Protein AF-A0A7C3XBN4-F1 (afdb_monomer)

Structure (mmCIF, N/CA/C/O backbone):
data_AF-A0A7C3XBN4-F1
#
_entry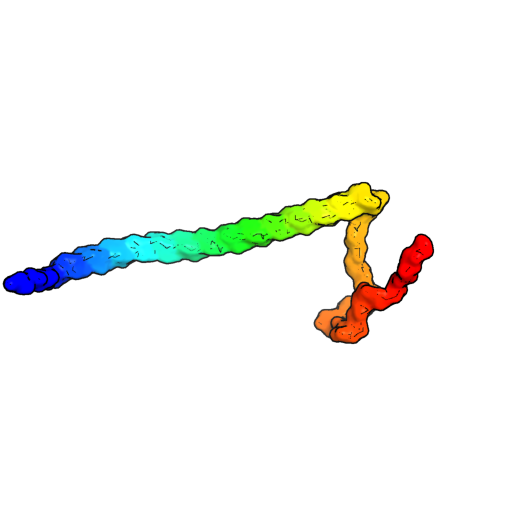.id   AF-A0A7C3XBN4-F1
#
loop_
_atom_site.group_PDB
_atom_site.id
_atom_site.type_symbol
_atom_site.label_atom_id
_atom_site.label_alt_id
_atom_site.label_comp_id
_atom_site.label_asym_id
_atom_site.label_entity_id
_atom_site.label_seq_id
_atom_site.pdbx_PDB_ins_code
_atom_site.Cartn_x
_atom_site.Cartn_y
_atom_site.Cartn_z
_atom_site.occupancy
_atom_site.B_iso_or_equiv
_atom_site.auth_seq_id
_atom_site.auth_comp_id
_atom_site.auth_asym_id
_atom_site.auth_atom_id
_atom_site.pdbx_PDB_model_num
ATOM 1 N N . MET A 1 1 ? -7.767 10.388 52.077 1.00 47.16 1 MET A N 1
ATOM 2 C CA . MET A 1 1 ? -8.528 9.172 51.712 1.00 47.16 1 MET A CA 1
ATOM 3 C C . MET A 1 1 ? -8.217 8.838 50.262 1.00 47.16 1 MET A C 1
ATOM 5 O O . MET A 1 1 ? -8.522 9.647 49.397 1.00 47.16 1 MET A O 1
ATOM 9 N N . LYS A 1 2 ? -7.533 7.721 49.989 1.00 61.97 2 LYS A N 1
ATOM 10 C CA . LYS A 1 2 ? -7.266 7.284 48.611 1.00 61.97 2 LYS A CA 1
ATOM 11 C C . LYS A 1 2 ? -8.496 6.519 48.114 1.00 61.97 2 LYS A C 1
ATOM 13 O O . LYS A 1 2 ? -8.818 5.479 48.678 1.00 61.97 2 LYS A O 1
ATOM 18 N N . ARG A 1 3 ? -9.201 7.052 47.111 1.00 73.69 3 ARG A N 1
ATOM 19 C CA . ARG A 1 3 ? -10.214 6.295 46.360 1.00 73.69 3 ARG A CA 1
ATOM 20 C C . ARG A 1 3 ? -9.468 5.250 45.528 1.00 73.69 3 ARG A C 1
ATOM 22 O O . ARG A 1 3 ? -8.643 5.619 44.698 1.00 73.69 3 ARG A O 1
ATOM 29 N N . GLY A 1 4 ? -9.677 3.972 45.832 1.00 78.25 4 GLY A N 1
ATOM 30 C CA . GLY A 1 4 ? -9.148 2.866 45.039 1.00 78.25 4 GLY A CA 1
ATOM 31 C C . GLY A 1 4 ? -9.970 2.693 43.767 1.00 78.25 4 GLY A C 1
ATOM 32 O O . GLY A 1 4 ? -11.186 2.862 43.801 1.00 78.25 4 GLY A O 1
ATOM 33 N N . PHE A 1 5 ? -9.297 2.374 42.664 1.00 78.44 5 PHE A N 1
ATOM 34 C CA . PHE A 1 5 ? -9.949 1.983 41.418 1.00 78.44 5 PHE A CA 1
ATOM 35 C C . PHE A 1 5 ? -10.736 0.694 41.659 1.00 78.44 5 PHE A C 1
ATOM 37 O O . PHE A 1 5 ? -10.216 -0.250 42.262 1.00 78.44 5 PHE A O 1
ATOM 44 N N . THR A 1 6 ? -11.987 0.648 41.221 1.00 89.44 6 THR A N 1
ATOM 45 C CA . THR A 1 6 ? -12.788 -0.569 41.343 1.00 89.44 6 THR A CA 1
ATOM 46 C C . THR A 1 6 ? -12.382 -1.567 40.255 1.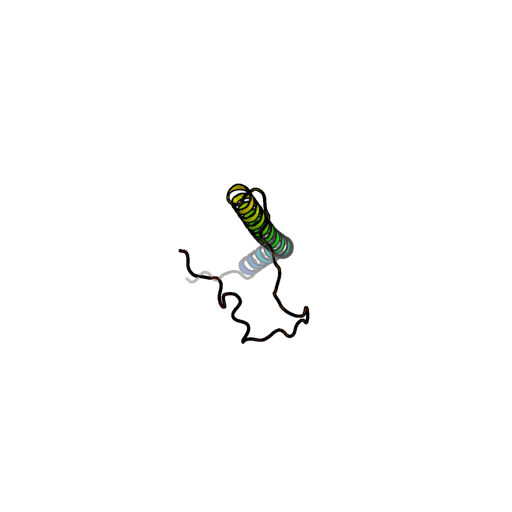00 89.44 6 THR A C 1
ATOM 48 O O . THR A 1 6 ? -12.006 -1.191 39.144 1.00 89.44 6 THR A O 1
ATOM 51 N N . LEU A 1 7 ? -12.458 -2.868 40.552 1.00 89.31 7 LEU A N 1
ATOM 52 C CA . LEU A 1 7 ? -12.136 -3.921 39.576 1.00 89.31 7 LEU A CA 1
ATOM 53 C C . LEU A 1 7 ? -13.014 -3.834 38.316 1.00 89.31 7 LEU A C 1
ATOM 55 O O . LEU A 1 7 ? -12.555 -4.150 37.221 1.00 89.31 7 LEU A O 1
ATOM 59 N N . ILE A 1 8 ? -14.259 -3.371 38.464 1.00 93.38 8 ILE A N 1
ATOM 60 C CA . ILE A 1 8 ? -15.201 -3.208 37.352 1.00 93.38 8 ILE A CA 1
ATOM 61 C C . ILE A 1 8 ? -14.795 -2.077 36.399 1.00 93.38 8 ILE A C 1
ATOM 63 O O . ILE A 1 8 ? -14.924 -2.239 35.187 1.00 93.38 8 ILE A O 1
ATOM 67 N N . GLU A 1 9 ? -14.250 -0.970 36.913 1.00 91.38 9 GLU A N 1
ATOM 68 C CA . GLU A 1 9 ? -13.765 0.132 36.073 1.00 91.38 9 GLU A CA 1
ATOM 69 C C . GLU A 1 9 ? -12.598 -0.318 35.190 1.00 91.38 9 GLU A C 1
ATOM 71 O O . GLU A 1 9 ? -12.579 -0.026 33.997 1.00 91.38 9 GLU A O 1
ATOM 76 N N . LEU A 1 10 ? -11.654 -1.090 35.739 1.00 92.06 10 LEU A N 1
ATOM 77 C CA . LEU A 1 10 ? -10.559 -1.659 34.946 1.00 92.06 10 LEU A CA 1
ATOM 78 C C . LEU A 1 10 ? -11.056 -2.687 33.923 1.00 92.06 10 LEU A C 1
ATOM 80 O O . LEU A 1 10 ? -10.584 -2.696 32.785 1.00 92.06 10 LEU A O 1
ATOM 84 N N . LEU A 1 11 ? -12.023 -3.525 34.303 1.00 94.00 11 LEU A N 1
ATOM 85 C CA . LEU A 1 11 ? -12.565 -4.570 33.437 1.00 94.00 11 LEU A CA 1
ATOM 86 C C . LEU A 1 11 ? -13.303 -3.997 32.219 1.00 94.00 11 LEU A C 1
ATOM 88 O O . LEU A 1 11 ? -13.119 -4.479 31.101 1.00 94.00 11 LEU A O 1
ATOM 92 N N . VAL A 1 12 ? -14.102 -2.945 32.408 1.00 95.06 12 VAL A N 1
ATOM 93 C CA . VAL A 1 12 ? -14.794 -2.271 31.298 1.00 95.06 12 VAL A CA 1
ATOM 94 C C . VAL A 1 12 ? -13.797 -1.651 30.320 1.00 95.06 12 VAL A C 1
ATOM 96 O O . VAL A 1 12 ? -13.975 -1.764 29.108 1.00 95.06 12 VAL A O 1
ATOM 99 N N . VAL A 1 13 ? -12.721 -1.041 30.820 1.00 95.81 13 VAL A N 1
ATOM 100 C CA . VAL A 1 13 ? -11.724 -0.380 29.967 1.00 95.81 13 VAL A CA 1
ATOM 101 C C . VAL A 1 13 ? -11.013 -1.382 29.060 1.00 95.81 13 VAL A C 1
ATOM 103 O O . VAL A 1 13 ? -10.932 -1.160 27.852 1.00 95.81 13 VAL A O 1
ATOM 106 N N . ILE A 1 14 ? -10.543 -2.509 29.602 1.00 96.69 14 ILE A N 1
ATOM 107 C CA . ILE A 1 14 ? -9.875 -3.526 28.777 1.00 96.69 14 ILE A CA 1
ATOM 108 C C . ILE A 1 14 ? -10.837 -4.166 27.770 1.00 96.69 14 ILE A C 1
ATOM 110 O O . ILE A 1 14 ? -10.427 -4.461 26.650 1.00 96.69 14 ILE A O 1
ATOM 114 N N . ALA A 1 15 ? -12.118 -4.323 28.129 1.00 96.62 15 ALA A N 1
ATOM 115 C CA . ALA A 1 15 ? -13.132 -4.855 27.226 1.00 96.62 15 ALA A CA 1
ATOM 116 C C . ALA A 1 15 ? -13.339 -3.934 26.015 1.00 96.62 15 ALA A C 1
ATOM 118 O O . ALA A 1 15 ? -13.359 -4.400 24.877 1.00 96.62 15 ALA A O 1
ATOM 119 N N . ILE A 1 16 ? -13.413 -2.619 26.240 1.00 96.56 16 ILE A N 1
ATOM 120 C CA . ILE A 1 16 ? -13.538 -1.636 25.158 1.00 96.56 16 ILE A CA 1
ATOM 121 C C . ILE A 1 16 ? -12.280 -1.637 24.275 1.00 96.56 16 ILE A C 1
ATOM 123 O O . ILE A 1 16 ? -12.398 -1.682 23.051 1.00 96.56 16 ILE A O 1
ATOM 127 N N . ILE A 1 17 ? -11.078 -1.652 24.867 1.00 97.00 17 ILE A N 1
ATOM 128 C CA . ILE A 1 17 ? -9.814 -1.707 24.109 1.00 97.00 17 ILE A CA 1
ATOM 129 C C . ILE A 1 17 ? -9.748 -2.972 23.243 1.00 97.00 17 ILE A C 1
ATOM 131 O O . ILE A 1 17 ? -9.349 -2.888 22.083 1.00 97.00 17 ILE A O 1
ATOM 135 N N . ALA A 1 18 ? -10.172 -4.126 23.766 1.00 97.00 18 ALA A N 1
ATOM 136 C CA . ALA A 1 18 ? -10.174 -5.386 23.026 1.00 97.00 18 ALA A CA 1
ATOM 137 C C . ALA A 1 18 ? -11.086 -5.334 21.789 1.00 97.00 18 ALA A C 1
ATOM 139 O O . ALA A 1 18 ? -10.676 -5.761 20.711 1.00 97.00 18 ALA A O 1
ATOM 140 N N . ILE A 1 19 ? -12.287 -4.759 21.918 1.00 96.62 19 ILE A N 1
ATOM 141 C CA . ILE A 1 19 ? -13.224 -4.590 20.795 1.00 96.62 19 ILE A CA 1
ATOM 142 C C . ILE A 1 19 ? -12.623 -3.669 19.725 1.00 96.62 19 ILE A C 1
ATOM 144 O O . ILE A 1 19 ? -12.641 -3.999 18.539 1.00 96.62 19 ILE A O 1
ATOM 148 N N . LEU A 1 20 ? -12.051 -2.533 20.136 1.00 97.25 20 LEU A N 1
ATOM 149 C CA . LEU A 1 20 ? -11.421 -1.590 19.209 1.00 97.25 20 LEU A CA 1
ATOM 150 C C . LEU A 1 20 ? -10.215 -2.217 18.495 1.00 97.25 20 LEU A C 1
ATOM 152 O O . LEU A 1 20 ? -10.090 -2.099 17.277 1.00 97.25 20 LEU A O 1
ATOM 156 N N . ALA A 1 21 ? -9.352 -2.923 19.230 1.00 96.44 21 ALA A N 1
ATOM 157 C CA . ALA A 1 21 ? -8.180 -3.592 18.674 1.00 96.44 21 ALA A CA 1
ATOM 158 C C . ALA A 1 21 ? -8.558 -4.710 17.688 1.00 96.44 21 ALA A C 1
ATOM 160 O O . ALA A 1 21 ? -7.903 -4.851 16.654 1.00 96.44 21 ALA A O 1
ATOM 161 N 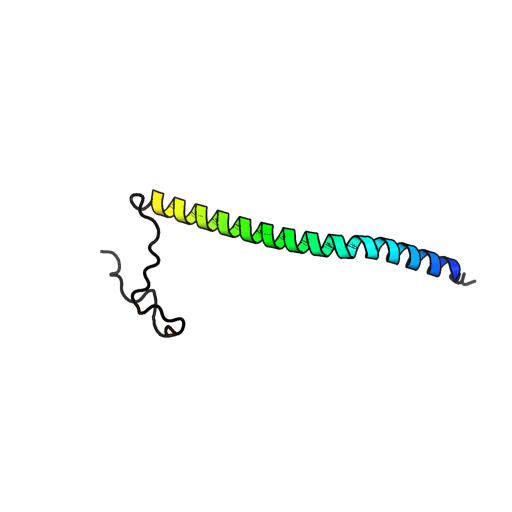N . ALA A 1 22 ? -9.633 -5.458 17.965 1.00 96.31 22 ALA A N 1
ATOM 162 C CA . ALA A 1 22 ? -10.127 -6.521 17.091 1.00 96.31 22 ALA A CA 1
ATOM 163 C C . ALA A 1 22 ? -10.563 -6.005 15.710 1.00 96.31 22 ALA A C 1
ATOM 165 O O . ALA A 1 22 ? -10.368 -6.699 14.715 1.00 96.31 22 ALA A O 1
ATOM 166 N N . ILE A 1 23 ? -11.110 -4.788 15.631 1.00 96.06 23 ILE A N 1
ATOM 167 C CA . ILE A 1 23 ? -11.478 -4.145 14.358 1.00 96.06 23 ILE A CA 1
ATOM 168 C C . ILE A 1 23 ? -10.260 -3.463 13.722 1.00 96.06 23 ILE A C 1
ATOM 170 O O . ILE A 1 23 ? -10.077 -3.512 12.506 1.00 96.06 23 ILE A O 1
ATOM 174 N N . LEU A 1 24 ? -9.398 -2.848 14.534 1.00 94.88 24 LEU A N 1
ATOM 175 C CA . LEU A 1 24 ? -8.246 -2.099 14.043 1.00 94.88 24 LEU A CA 1
ATOM 176 C C . LEU A 1 24 ? -7.189 -3.005 13.403 1.00 94.88 24 LEU A C 1
ATOM 178 O O . LEU A 1 24 ? -6.656 -2.660 12.354 1.00 94.88 24 LEU A O 1
ATOM 182 N N . PHE A 1 25 ? -6.901 -4.168 13.989 1.00 93.56 25 PHE A N 1
ATOM 183 C CA . PHE A 1 25 ? -5.879 -5.090 13.485 1.00 93.56 25 PHE A CA 1
ATOM 184 C C . PHE A 1 25 ? -6.101 -5.547 12.024 1.00 93.56 25 PHE A C 1
ATOM 186 O O . PHE A 1 25 ? -5.185 -5.379 11.210 1.00 93.56 25 PHE A O 1
ATOM 193 N N . PRO A 1 26 ? -7.283 -6.070 11.627 1.00 90.44 26 PRO A N 1
ATOM 194 C CA . PRO A 1 26 ? -7.519 -6.504 10.249 1.00 90.44 26 PRO A CA 1
ATOM 195 C C . PRO A 1 26 ? -7.542 -5.340 9.250 1.00 90.44 26 PRO A C 1
ATOM 197 O O . PRO A 1 26 ? -7.080 -5.491 8.117 1.00 90.44 26 PRO A O 1
ATOM 200 N N . VAL A 1 27 ? -8.053 -4.174 9.658 1.00 96.62 27 VAL A N 1
ATOM 201 C CA . VAL A 1 27 ? -8.102 -2.976 8.804 1.00 96.62 27 VAL A CA 1
ATOM 202 C C . VAL A 1 27 ? -6.702 -2.393 8.607 1.00 96.62 27 VAL A C 1
ATOM 204 O O . VAL A 1 27 ? -6.337 -2.014 7.496 1.00 96.62 27 VAL A O 1
ATOM 207 N N . PHE A 1 28 ? -5.881 -2.376 9.656 1.00 94.12 28 PHE A N 1
ATOM 208 C CA . PHE A 1 28 ? -4.523 -1.844 9.609 1.00 94.12 28 PHE A CA 1
ATOM 209 C C . PHE A 1 28 ? -3.616 -2.636 8.659 1.00 94.12 28 PHE A C 1
ATOM 211 O O . PHE A 1 28 ? -2.851 -2.040 7.899 1.00 94.12 28 PHE A O 1
ATOM 218 N N . ALA A 1 29 ? -3.730 -3.969 8.644 1.00 94.38 29 ALA A N 1
ATOM 219 C CA . ALA A 1 29 ? -2.978 -4.810 7.713 1.00 94.38 29 ALA A CA 1
ATOM 220 C C . ALA A 1 29 ? -3.315 -4.489 6.244 1.00 94.38 29 ALA A C 1
ATOM 222 O O . ALA A 1 29 ? -2.408 -4.312 5.429 1.00 94.38 29 ALA A O 1
ATOM 223 N N . GLN A 1 30 ? 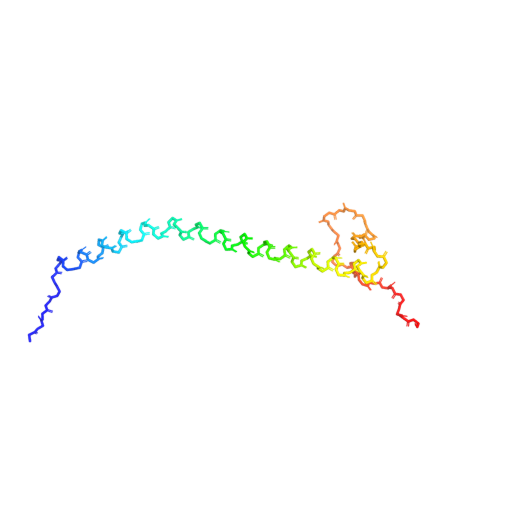-4.605 -4.336 5.922 1.00 95.50 30 GLN A N 1
ATOM 224 C CA . GLN A 1 30 ? -5.055 -3.958 4.577 1.00 95.50 30 GLN A CA 1
ATOM 225 C C . GLN A 1 30 ? -4.601 -2.545 4.193 1.00 95.50 30 GLN A C 1
ATOM 227 O O . GLN A 1 30 ? -4.099 -2.341 3.090 1.00 95.50 30 GLN A O 1
ATOM 232 N N . ALA A 1 31 ? -4.720 -1.578 5.107 1.00 96.25 31 ALA A N 1
ATOM 233 C CA . ALA A 1 31 ? -4.285 -0.203 4.872 1.00 96.25 31 ALA A CA 1
ATOM 234 C C . ALA A 1 31 ? -2.776 -0.116 4.590 1.00 96.25 31 ALA A C 1
ATOM 236 O O . ALA A 1 31 ? -2.348 0.616 3.698 1.00 96.25 31 ALA A O 1
ATOM 237 N N . ARG A 1 32 ? -1.960 -0.903 5.304 1.00 96.25 32 ARG A N 1
ATOM 238 C CA . ARG A 1 32 ? -0.512 -0.970 5.075 1.00 96.25 32 ARG A CA 1
ATOM 239 C C . ARG A 1 32 ? -0.175 -1.503 3.684 1.00 96.25 32 ARG A C 1
ATOM 241 O O . ARG A 1 32 ? 0.728 -0.975 3.038 1.00 96.25 32 ARG A O 1
ATOM 248 N N . GLU A 1 33 ? -0.883 -2.530 3.227 1.00 96.69 33 GLU A N 1
ATOM 249 C CA . GLU A 1 33 ? -0.655 -3.088 1.894 1.00 96.69 33 GLU A CA 1
ATOM 250 C C . GLU A 1 33 ? -1.107 -2.122 0.791 1.00 96.69 33 GLU A C 1
ATOM 252 O O . GLU A 1 33 ? -0.375 -1.890 -0.171 1.00 96.69 33 GLU A O 1
ATOM 257 N N . GLN A 1 34 ? -2.244 -1.443 0.974 1.00 96.62 34 GLN A N 1
ATOM 258 C CA . GLN A 1 34 ? -2.665 -0.369 0.068 1.00 96.62 34 GLN A CA 1
ATOM 259 C C . GLN A 1 34 ? -1.650 0.779 0.013 1.00 96.62 34 GLN A C 1
ATOM 261 O O . GLN A 1 34 ? -1.373 1.299 -1.069 1.00 96.62 34 GLN A O 1
ATOM 266 N N . ALA A 1 35 ? -1.048 1.153 1.146 1.00 97.31 35 ALA A N 1
ATOM 267 C CA . ALA A 1 35 ? -0.010 2.179 1.181 1.00 97.31 35 ALA A CA 1
ATOM 268 C C . ALA A 1 35 ? 1.228 1.761 0.368 1.00 97.31 35 ALA A C 1
ATOM 270 O O . ALA A 1 35 ? 1.738 2.555 -0.422 1.00 97.31 35 ALA A O 1
ATOM 271 N N . ARG A 1 36 ? 1.666 0.499 0.485 1.00 97.94 36 ARG A N 1
ATOM 272 C CA . ARG A 1 36 ? 2.769 -0.051 -0.325 1.00 97.94 36 ARG A CA 1
ATOM 273 C C . ARG A 1 36 ? 2.450 -0.035 -1.815 1.00 97.94 36 ARG A C 1
ATOM 275 O O . ARG A 1 36 ? 3.272 0.427 -2.605 1.00 97.94 36 ARG A O 1
ATOM 282 N N . SER A 1 37 ? 1.255 -0.489 -2.186 1.00 98.00 37 SER A N 1
ATOM 283 C CA . SER A 1 37 ? 0.782 -0.462 -3.572 1.00 98.00 37 SER A CA 1
ATOM 284 C C . SER A 1 37 ? 0.749 0.967 -4.125 1.00 98.00 37 SER A C 1
ATOM 286 O O . SER A 1 37 ? 1.270 1.227 -5.207 1.00 98.00 37 SER A O 1
ATOM 288 N N . THR A 1 38 ? 0.255 1.927 -3.338 1.00 97.94 38 THR A N 1
ATOM 289 C CA . THR A 1 38 ? 0.228 3.353 -3.707 1.00 97.94 38 THR A CA 1
ATOM 290 C C . THR A 1 38 ? 1.634 3.904 -3.953 1.00 97.94 38 THR A C 1
ATOM 292 O O . THR A 1 38 ? 1.860 4.595 -4.947 1.00 97.94 38 THR A O 1
ATOM 295 N N . SER A 1 39 ? 2.605 3.577 -3.093 1.00 98.00 39 SER A N 1
ATOM 296 C CA . SER A 1 39 ? 4.004 3.969 -3.305 1.00 98.00 39 SER A CA 1
ATOM 297 C C . SER A 1 39 ? 4.589 3.344 -4.573 1.00 98.00 39 SER A C 1
ATOM 299 O O . SER A 1 39 ? 5.231 4.043 -5.352 1.00 98.00 39 SER A O 1
ATOM 301 N N . CYS A 1 40 ? 4.336 2.055 -4.816 1.00 97.94 40 CYS A N 1
ATOM 302 C CA . CYS A 1 40 ? 4.788 1.366 -6.025 1.00 97.94 40 CYS A CA 1
ATOM 303 C C . CYS A 1 40 ? 4.210 2.016 -7.289 1.00 97.94 40 CYS A C 1
ATOM 305 O O . CYS A 1 40 ? 4.963 2.388 -8.186 1.00 97.94 40 CYS A O 1
ATOM 307 N N . LEU A 1 41 ? 2.897 2.257 -7.310 1.00 98.38 41 LEU A N 1
ATOM 308 C CA . LEU A 1 41 ? 2.214 2.934 -8.407 1.00 98.38 41 LEU A CA 1
ATOM 309 C C . LEU A 1 41 ? 2.797 4.329 -8.667 1.00 98.38 41 LEU A C 1
ATOM 311 O O . LEU A 1 41 ? 3.021 4.703 -9.818 1.00 98.38 41 LEU A O 1
ATOM 315 N N . SER A 1 42 ? 3.074 5.090 -7.605 1.00 98.12 42 SER A N 1
ATOM 316 C CA . SER A 1 42 ? 3.712 6.405 -7.711 1.00 98.12 42 SER A CA 1
ATOM 317 C C . SER A 1 42 ? 5.106 6.315 -8.338 1.00 98.12 42 SER A C 1
ATOM 319 O O . SER A 1 42 ? 5.438 7.110 -9.218 1.00 98.12 42 SER A O 1
ATOM 321 N N . ASN A 1 43 ? 5.912 5.331 -7.938 1.00 97.94 43 ASN A N 1
ATOM 322 C CA . ASN A 1 43 ? 7.248 5.120 -8.494 1.00 97.94 43 ASN A CA 1
ATOM 323 C C . ASN A 1 43 ? 7.182 4.735 -9.978 1.00 97.94 43 ASN A C 1
ATOM 325 O O . ASN A 1 43 ? 7.878 5.331 -10.794 1.00 97.94 43 ASN A O 1
ATOM 329 N N . THR A 1 44 ? 6.306 3.801 -10.360 1.00 97.75 44 THR A N 1
ATOM 330 C CA . THR A 1 44 ? 6.127 3.413 -11.769 1.00 97.75 44 THR A CA 1
ATOM 331 C C . THR A 1 44 ? 5.631 4.580 -12.615 1.00 97.75 44 THR A C 1
ATOM 333 O O . THR A 1 44 ? 6.104 4.771 -13.732 1.00 97.75 44 THR A O 1
ATOM 336 N N . LYS A 1 45 ? 4.723 5.404 -12.080 1.00 98.00 45 LYS A N 1
ATOM 337 C CA . LYS A 1 45 ? 4.284 6.629 -12.752 1.00 98.00 45 LYS A CA 1
ATOM 338 C C . LYS A 1 45 ? 5.454 7.587 -12.979 1.00 98.00 45 LYS A C 1
ATOM 340 O O . LYS A 1 45 ? 5.577 8.118 -14.076 1.00 98.00 45 LYS A O 1
ATOM 345 N N . GLN A 1 46 ? 6.306 7.794 -11.974 1.00 97.75 46 GLN A N 1
ATOM 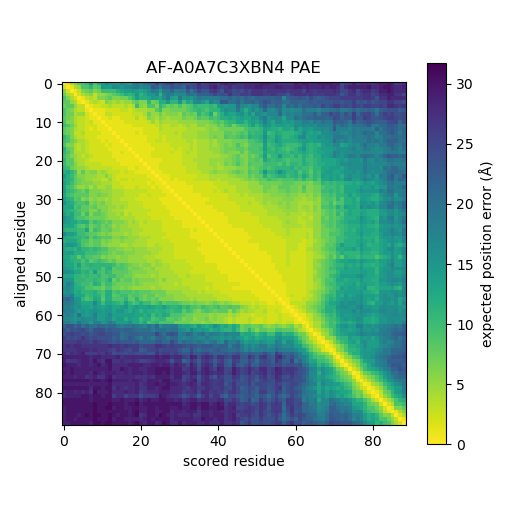346 C CA . GLN A 1 46 ? 7.493 8.646 -12.097 1.00 97.75 46 GLN A CA 1
ATOM 347 C C . GLN A 1 46 ? 8.474 8.112 -13.151 1.00 97.75 46 GLN A C 1
ATOM 349 O O . GLN A 1 46 ? 8.927 8.890 -13.982 1.00 97.75 46 GLN A O 1
ATOM 354 N N . ILE A 1 47 ? 8.720 6.797 -13.189 1.00 96.00 47 ILE A N 1
ATOM 355 C CA . ILE A 1 47 ? 9.559 6.159 -14.220 1.00 96.00 47 ILE A CA 1
ATOM 356 C C . ILE A 1 47 ? 8.944 6.323 -15.617 1.00 96.00 47 ILE A C 1
ATOM 358 O O . ILE A 1 47 ? 9.626 6.689 -16.568 1.00 96.00 47 ILE A O 1
ATOM 362 N N . GLY A 1 48 ? 7.641 6.078 -15.770 1.00 95.00 48 GLY A N 1
ATOM 363 C CA . GLY A 1 48 ? 6.969 6.242 -17.062 1.00 95.00 48 GLY A CA 1
ATOM 364 C C . GLY A 1 48 ? 7.022 7.687 -17.563 1.00 95.00 48 GLY A C 1
ATOM 365 O O . GLY A 1 48 ? 7.236 7.929 -18.750 1.00 95.00 48 GLY A O 1
ATOM 366 N N . LEU A 1 49 ? 6.881 8.653 -16.650 1.00 97.06 49 LEU A N 1
ATOM 367 C CA . LEU A 1 49 ? 7.059 10.069 -16.958 1.00 97.06 49 LEU A CA 1
ATOM 368 C C . LEU A 1 49 ? 8.500 10.378 -17.371 1.00 97.06 49 LEU A C 1
ATOM 370 O O . LEU A 1 49 ? 8.683 11.029 -18.392 1.00 97.06 49 LEU A O 1
ATOM 374 N N . SER A 1 50 ? 9.509 9.883 -16.648 1.00 94.19 50 SER A N 1
ATOM 375 C CA . SER A 1 50 ? 10.913 10.139 -16.993 1.00 94.19 50 SER A CA 1
ATOM 376 C C . SER A 1 50 ? 11.299 9.543 -18.345 1.00 94.19 50 SER A C 1
ATOM 378 O O . SER A 1 50 ? 11.992 10.188 -19.122 1.00 94.19 50 SER A O 1
ATOM 380 N N . VAL A 1 51 ? 10.810 8.339 -18.660 1.00 94.12 51 VAL A N 1
ATOM 381 C CA . VAL A 1 51 ? 11.026 7.695 -19.965 1.00 94.12 51 VAL A CA 1
ATOM 382 C C . VAL A 1 51 ? 10.379 8.504 -21.087 1.00 94.12 51 VAL A C 1
ATOM 384 O O . VAL A 1 51 ? 10.984 8.695 -22.137 1.00 94.12 51 VAL A O 1
ATOM 387 N N . LYS A 1 52 ? 9.160 9.009 -20.864 1.00 94.38 52 LYS A N 1
ATOM 388 C CA . LYS A 1 52 ? 8.487 9.866 -21.841 1.00 94.38 52 LYS A CA 1
ATOM 389 C C . LYS A 1 52 ? 9.244 11.177 -22.051 1.00 94.38 52 LYS A C 1
ATOM 391 O O . LYS A 1 52 ? 9.419 11.570 -23.194 1.00 94.38 52 LYS A O 1
ATOM 396 N N . MET A 1 53 ? 9.693 11.821 -20.974 1.00 94.56 53 MET A N 1
ATOM 397 C CA . MET A 1 53 ? 10.492 13.047 -21.057 1.00 94.56 53 MET A CA 1
ATOM 398 C C . MET A 1 53 ? 11.774 12.812 -21.861 1.00 94.56 53 MET A C 1
ATOM 400 O O . MET A 1 53 ? 12.041 13.565 -22.784 1.00 94.56 53 MET A O 1
ATOM 404 N N . TYR A 1 54 ? 12.489 11.714 -21.595 1.00 92.44 54 TYR A N 1
ATOM 405 C CA . TYR A 1 54 ? 13.682 11.346 -22.360 1.00 92.44 54 TYR A CA 1
ATOM 406 C C . TYR A 1 54 ? 13.399 11.211 -23.859 1.00 92.44 54 TYR A C 1
ATOM 408 O O . TYR A 1 54 ? 14.080 11.836 -24.661 1.00 92.44 54 TYR A O 1
ATOM 416 N N . ALA A 1 55 ? 12.378 10.438 -24.241 1.00 91.75 55 ALA A N 1
ATOM 417 C CA . ALA A 1 55 ? 12.053 10.240 -25.652 1.00 91.75 55 ALA A CA 1
ATOM 418 C C . ALA A 1 55 ? 11.652 11.554 -26.343 1.00 91.75 55 ALA A C 1
ATOM 420 O O . ALA A 1 55 ? 11.955 11.756 -27.511 1.00 91.75 55 ALA A O 1
ATOM 421 N N . GLN A 1 56 ? 10.995 12.473 -25.627 1.00 93.88 56 GLN A N 1
ATOM 422 C CA . GLN A 1 56 ? 10.672 13.796 -26.171 1.00 93.88 56 GLN A CA 1
ATOM 423 C C . GLN A 1 56 ? 11.917 14.656 -26.426 1.00 93.88 56 GLN A C 1
ATOM 425 O O . GLN A 1 56 ? 11.901 15.459 -27.354 1.00 93.88 56 GLN A O 1
ATOM 430 N N . ASP A 1 57 ? 12.967 14.486 -25.624 1.00 92.44 57 ASP A N 1
ATOM 431 C CA . ASP A 1 57 ? 14.224 15.224 -25.761 1.00 92.44 57 ASP A CA 1
ATOM 432 C C . ASP A 1 57 ? 15.201 14.554 -26.754 1.00 92.44 57 ASP A C 1
ATOM 434 O O . ASP A 1 57 ? 16.096 15.219 -27.273 1.00 92.44 57 ASP A O 1
ATOM 438 N N . TRP A 1 58 ? 15.036 13.252 -27.026 1.00 87.31 58 TRP A N 1
ATOM 439 C CA . TRP A 1 58 ? 15.948 12.424 -27.825 1.00 87.31 58 TRP A CA 1
ATOM 440 C C . TRP A 1 58 ? 15.247 11.778 -29.034 1.00 87.31 58 TRP A C 1
ATOM 442 O O . TRP A 1 58 ? 15.077 10.563 -29.076 1.00 87.31 58 TRP A O 1
ATOM 452 N N . ASP A 1 59 ? 14.808 12.598 -29.999 1.00 91.62 59 ASP A N 1
ATOM 453 C CA . ASP A 1 59 ? 14.254 12.181 -31.307 1.00 91.62 59 ASP A CA 1
ATOM 454 C C . ASP A 1 59 ? 13.249 11.004 -31.258 1.00 91.62 59 ASP A C 1
ATOM 456 O O . ASP A 1 59 ? 13.230 10.138 -32.130 1.00 91.62 59 ASP A O 1
ATOM 460 N N . GLU A 1 60 ? 12.389 10.974 -30.234 1.00 90.38 60 GLU A N 1
ATOM 461 C CA . GLU A 1 60 ? 11.369 9.936 -29.994 1.00 90.38 60 GLU A CA 1
ATOM 462 C C . GLU A 1 60 ? 11.923 8.529 -29.697 1.00 90.38 60 GLU A C 1
ATOM 464 O O . GLU A 1 60 ? 11.177 7.546 -29.664 1.00 90.38 60 GLU A O 1
ATOM 469 N N . GLU A 1 61 ? 13.213 8.425 -29.395 1.00 85.06 61 GLU A N 1
ATOM 470 C CA . GLU A 1 61 ? 13.894 7.174 -29.089 1.00 85.06 61 GLU A CA 1
ATOM 471 C C . GLU A 1 61 ? 13.855 6.890 -27.573 1.00 85.06 61 GLU A C 1
ATOM 473 O O . GLU A 1 61 ? 14.106 7.749 -26.722 1.00 85.06 61 GLU A O 1
ATOM 478 N N . TYR A 1 62 ? 13.509 5.656 -27.199 1.00 86.94 62 TYR A N 1
ATOM 479 C CA . TYR A 1 62 ? 13.389 5.257 -25.794 1.00 86.94 62 TYR A CA 1
ATOM 480 C C . TYR A 1 62 ? 14.753 4.914 -25.167 1.00 86.94 62 TYR A C 1
ATOM 482 O O . TYR A 1 62 ? 15.653 4.454 -25.870 1.00 86.94 62 TYR A O 1
ATOM 490 N N . PRO A 1 63 ? 14.913 5.040 -23.831 1.00 83.56 63 PRO A N 1
ATOM 491 C CA . PRO A 1 63 ? 16.142 4.635 -23.156 1.00 83.56 63 PRO A CA 1
ATOM 492 C C . PRO A 1 63 ? 16.458 3.161 -23.430 1.00 83.56 63 PRO A C 1
ATOM 494 O O . PRO A 1 63 ? 15.670 2.271 -23.095 1.00 83.56 63 PRO A O 1
ATOM 497 N N . ASN A 1 64 ? 17.619 2.895 -24.026 1.00 77.50 64 ASN A N 1
ATOM 498 C CA . ASN A 1 64 ? 18.044 1.540 -24.346 1.00 77.50 64 ASN A CA 1
ATOM 499 C C . ASN A 1 64 ? 18.751 0.892 -23.143 1.00 77.50 64 ASN A C 1
ATOM 501 O O . ASN A 1 64 ? 19.778 1.373 -22.671 1.00 77.50 64 ASN A O 1
ATOM 505 N N . GLY A 1 65 ? 18.205 -0.224 -22.657 1.00 68.12 65 GLY A N 1
ATOM 506 C CA . GLY A 1 65 ? 18.778 -1.044 -21.586 1.00 68.12 65 GLY A CA 1
ATOM 507 C C . GLY A 1 65 ? 19.745 -2.122 -22.086 1.00 68.12 65 GLY A C 1
ATOM 508 O O . GLY A 1 65 ? 19.752 -3.230 -21.546 1.00 68.12 65 GLY A O 1
ATOM 509 N N . THR A 1 66 ? 20.508 -1.868 -23.150 1.00 62.00 66 THR A N 1
ATOM 510 C CA . THR A 1 66 ? 21.522 -2.818 -23.623 1.00 62.00 66 THR A CA 1
ATOM 511 C C . THR A 1 66 ? 22.713 -2.843 -22.677 1.00 62.00 66 THR A C 1
ATOM 513 O O . THR A 1 66 ? 23.562 -1.958 -22.696 1.00 62.00 66 THR A O 1
ATOM 516 N N . TYR A 1 67 ? 22.803 -3.912 -21.890 1.00 57.50 67 TYR A N 1
ATOM 517 C CA . TYR A 1 67 ? 24.049 -4.310 -21.248 1.00 57.50 67 TYR A CA 1
ATOM 518 C C . TYR A 1 67 ? 24.994 -4.874 -22.322 1.00 57.50 67 TYR A C 1
ATOM 520 O O . TYR A 1 67 ? 24.609 -5.825 -23.009 1.00 57.50 67 TYR A O 1
ATOM 528 N N . PRO A 1 68 ? 26.221 -4.348 -22.483 1.00 56.53 68 PRO A N 1
ATOM 529 C CA . PRO A 1 68 ? 27.179 -4.821 -23.486 1.00 56.53 68 PRO A CA 1
ATOM 530 C C . PRO A 1 68 ? 27.870 -6.139 -23.075 1.00 56.53 68 PRO A C 1
ATOM 532 O O . PRO A 1 68 ? 29.058 -6.331 -23.310 1.00 56.53 68 PRO A O 1
ATOM 535 N N . GLY A 1 69 ? 27.143 -7.066 -22.444 1.00 60.06 69 GLY A N 1
ATOM 536 C CA . GLY A 1 69 ? 27.700 -8.299 -21.891 1.00 60.06 69 GLY A CA 1
ATOM 537 C C . GLY A 1 69 ? 26.727 -9.483 -21.917 1.00 60.06 69 GLY A C 1
ATOM 538 O O . GLY A 1 69 ? 25.528 -9.311 -22.157 1.00 60.06 69 GLY A O 1
ATOM 539 N N . PRO A 1 70 ? 27.229 -10.712 -21.704 1.00 58.12 70 PRO A N 1
ATOM 540 C CA . PRO A 1 70 ? 26.396 -11.909 -21.648 1.00 58.12 70 PRO A CA 1
ATOM 541 C C . PRO A 1 70 ? 25.332 -11.794 -20.543 1.00 58.12 70 PRO A C 1
ATOM 543 O O . PRO A 1 70 ? 25.609 -11.363 -19.429 1.00 58.12 70 PRO A O 1
ATOM 546 N N . ARG A 1 71 ? 24.091 -12.186 -20.863 1.00 56.97 71 ARG A N 1
ATOM 547 C CA . ARG A 1 71 ? 22.941 -12.195 -19.942 1.00 56.97 71 ARG A CA 1
ATOM 548 C C . ARG A 1 71 ? 23.036 -13.369 -18.957 1.00 56.97 71 ARG A C 1
ATOM 550 O O . ARG A 1 71 ? 22.252 -14.308 -19.053 1.00 56.97 71 ARG A O 1
ATOM 557 N N . ASN A 1 72 ? 23.994 -13.354 -18.037 1.00 59.62 72 ASN A N 1
ATOM 558 C CA . ASN A 1 72 ? 23.994 -14.241 -16.871 1.00 59.62 72 ASN A CA 1
ATOM 559 C C . ASN A 1 72 ? 23.747 -13.418 -15.602 1.00 59.62 72 ASN A C 1
ATOM 561 O O . ASN A 1 72 ? 24.219 -12.305 -15.469 1.00 59.62 72 ASN A O 1
ATOM 565 N N . TRP A 1 73 ? 22.999 -13.941 -14.638 1.00 56.16 73 TRP A N 1
ATOM 566 C CA . TRP A 1 73 ? 22.730 -13.325 -13.323 1.00 56.16 73 TRP A CA 1
ATOM 567 C C . TRP A 1 73 ? 23.976 -13.212 -12.403 1.00 56.16 73 TRP A C 1
ATOM 569 O O . TRP A 1 73 ? 23.853 -13.126 -11.187 1.00 56.16 73 TRP A O 1
ATOM 579 N N . GLU A 1 74 ? 25.180 -13.264 -12.981 1.00 58.44 74 GLU A N 1
ATOM 580 C CA . GLU A 1 74 ? 26.486 -13.404 -12.314 1.00 58.44 74 GLU A CA 1
ATOM 581 C C . GLU A 1 74 ? 27.431 -12.245 -12.683 1.00 58.44 74 GLU A C 1
ATOM 583 O O . GLU A 1 74 ? 28.629 -12.310 -12.418 1.00 58.44 74 GLU A O 1
ATOM 588 N N . VAL A 1 75 ? 26.941 -11.175 -13.323 1.00 58.62 75 VAL A N 1
ATOM 589 C CA . VAL A 1 75 ? 27.834 -10.187 -13.950 1.00 58.62 75 VAL A CA 1
ATOM 590 C C . VAL A 1 75 ? 28.466 -9.236 -12.933 1.00 58.62 75 VAL A C 1
ATOM 592 O O . VAL A 1 75 ? 27.869 -8.246 -12.525 1.00 58.62 75 VAL A O 1
ATOM 595 N N . ASN A 1 76 ? 29.705 -9.580 -12.580 1.00 57.38 76 ASN A N 1
ATOM 596 C CA . ASN A 1 76 ? 30.878 -8.719 -12.414 1.00 57.38 76 ASN A CA 1
ATOM 597 C C . ASN A 1 76 ? 30.674 -7.376 -11.699 1.00 57.38 76 ASN A C 1
ATOM 599 O O . ASN A 1 76 ? 30.298 -6.376 -12.308 1.00 57.38 76 ASN A O 1
ATOM 603 N N . LEU A 1 77 ? 31.134 -7.332 -10.447 1.00 57.44 77 LEU A N 1
ATOM 604 C CA . LEU A 1 77 ? 31.370 -6.107 -9.671 1.00 57.44 77 LEU A CA 1
ATOM 605 C C . LEU A 1 77 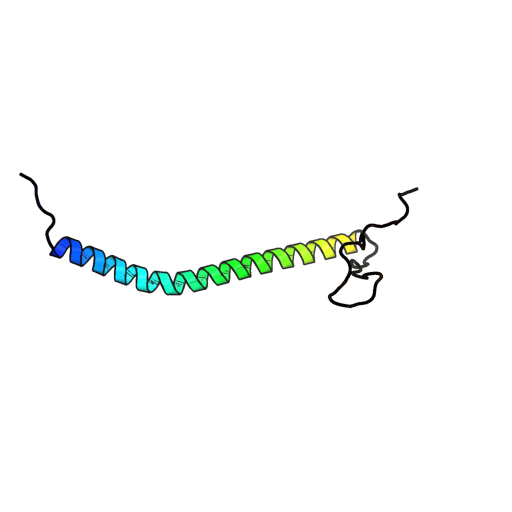? 32.385 -5.141 -10.329 1.00 57.44 77 LEU A C 1
ATOM 607 O O . LEU A 1 77 ? 32.530 -4.020 -9.854 1.00 57.4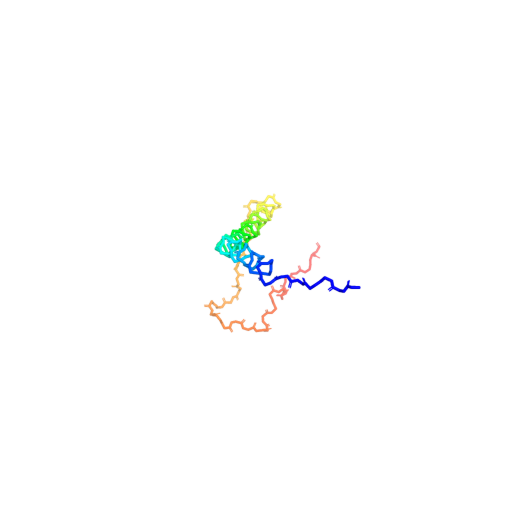4 77 LEU A O 1
ATOM 611 N N . ASP A 1 78 ? 33.042 -5.560 -11.418 1.00 56.81 78 ASP A N 1
ATOM 612 C CA . ASP A 1 78 ? 34.079 -4.810 -12.138 1.00 56.81 78 ASP A CA 1
ATOM 613 C C . ASP A 1 78 ? 33.639 -4.268 -13.513 1.00 56.81 78 ASP A C 1
ATOM 615 O O . ASP A 1 78 ? 34.437 -3.637 -14.207 1.00 56.81 78 ASP A O 1
ATOM 619 N N . VAL A 1 79 ? 32.391 -4.495 -13.949 1.00 57.47 79 VAL A N 1
ATOM 620 C CA . VAL A 1 79 ? 31.883 -3.813 -15.152 1.00 57.47 79 VAL A CA 1
ATOM 621 C C . VAL A 1 79 ? 31.442 -2.426 -14.723 1.00 57.47 79 VAL A C 1
ATOM 623 O O . VAL A 1 79 ? 30.322 -2.255 -14.257 1.00 57.47 79 VAL A O 1
ATOM 626 N N . ASP A 1 80 ? 32.333 -1.446 -14.864 1.00 56.47 80 ASP A N 1
ATOM 627 C CA . ASP A 1 80 ? 31.961 -0.035 -14.834 1.00 56.47 80 ASP A CA 1
ATOM 628 C C . ASP A 1 80 ? 30.942 0.219 -15.963 1.00 56.47 80 ASP A C 1
ATOM 630 O O . ASP A 1 80 ? 31.319 0.211 -17.140 1.00 56.47 80 ASP A O 1
ATOM 634 N N . PRO A 1 81 ? 29.646 0.426 -15.654 1.00 55.91 81 PRO A N 1
ATOM 635 C CA . PRO A 1 81 ? 28.634 0.648 -16.679 1.00 55.91 81 PRO A CA 1
ATOM 636 C C . PRO A 1 81 ? 28.769 2.032 -17.338 1.00 55.91 81 PRO A C 1
ATOM 638 O O . PRO A 1 81 ? 28.037 2.320 -18.282 1.00 55.91 81 PRO A O 1
ATOM 641 N N . TYR A 1 82 ? 29.703 2.871 -16.868 1.00 55.09 82 TYR A N 1
ATOM 642 C CA . TYR A 1 82 ? 30.039 4.178 -17.432 1.00 55.09 82 TYR A CA 1
ATOM 643 C C . 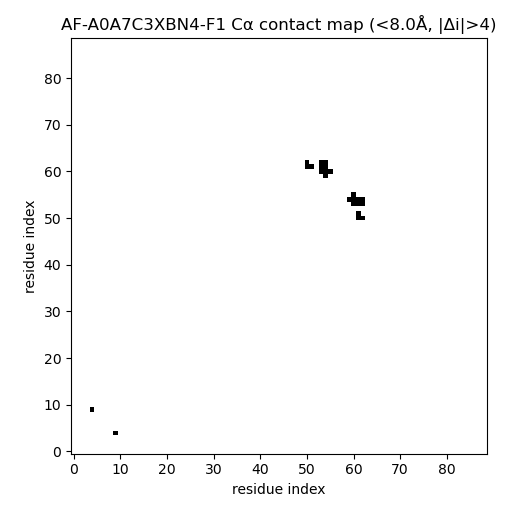TYR A 1 82 ? 31.433 4.213 -18.087 1.00 55.09 82 TYR A C 1
ATOM 645 O O . TYR A 1 82 ? 31.924 5.282 -18.459 1.00 55.09 82 TYR A O 1
ATOM 653 N N . GLY A 1 83 ? 32.063 3.052 -18.284 1.00 53.75 83 GLY A N 1
ATOM 654 C CA . GLY A 1 83 ? 33.382 2.9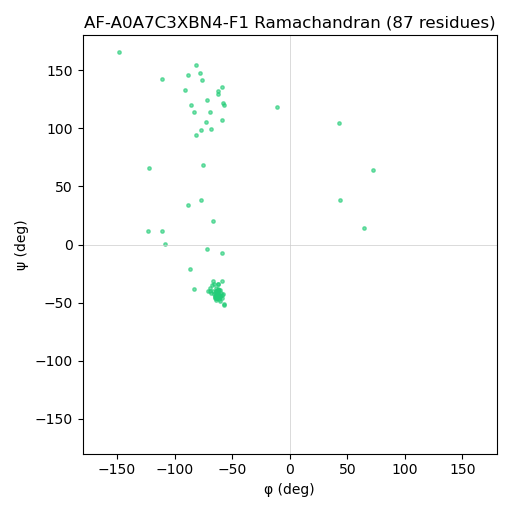30 -18.892 1.00 53.75 83 GLY A CA 1
ATOM 655 C C . GLY A 1 83 ? 33.406 3.284 -20.384 1.00 53.75 83 GLY A C 1
ATOM 656 O O . GLY A 1 83 ? 33.135 2.440 -21.233 1.00 53.75 83 GLY A O 1
ATOM 657 N N . ALA A 1 84 ? 33.836 4.517 -20.669 1.00 55.94 84 ALA A N 1
ATOM 658 C CA . ALA A 1 84 ? 34.365 5.030 -21.940 1.00 55.94 84 ALA A CA 1
ATOM 659 C C . ALA A 1 84 ? 33.373 5.251 -23.105 1.00 55.94 84 ALA A C 1
ATOM 661 O O . ALA A 1 84 ? 33.523 4.694 -24.190 1.00 55.94 84 ALA A O 1
ATOM 662 N N . GLY A 1 85 ? 32.427 6.176 -22.924 1.00 52.84 85 GLY A N 1
ATOM 663 C CA . GLY A 1 85 ? 31.952 7.015 -24.035 1.00 52.84 85 GLY A CA 1
ATOM 664 C C . GLY A 1 85 ? 32.830 8.271 -24.158 1.00 52.84 85 GLY A C 1
ATOM 665 O O . GLY A 1 85 ? 33.307 8.753 -23.126 1.00 52.84 85 GLY A O 1
ATOM 666 N N . PRO A 1 86 ? 33.092 8.804 -25.368 1.00 53.41 86 PRO A N 1
ATOM 667 C CA . PRO A 1 86 ? 33.920 9.992 -25.519 1.00 53.41 86 PRO A CA 1
ATOM 668 C C . PRO A 1 86 ? 33.257 11.172 -24.803 1.00 53.41 86 PRO A C 1
ATOM 670 O O . PRO A 1 86 ? 32.066 11.436 -24.963 1.00 53.41 86 PRO A O 1
ATOM 673 N N . MET A 1 87 ? 34.045 11.852 -23.971 1.00 58.66 87 MET A N 1
ATOM 674 C CA . MET A 1 87 ? 33.709 13.171 -23.454 1.00 58.66 87 MET A CA 1
ATOM 675 C C . MET A 1 87 ? 33.511 14.086 -24.661 1.00 58.66 87 MET A C 1
ATOM 677 O O . MET A 1 87 ? 34.419 14.178 -25.482 1.00 58.66 87 MET A O 1
ATOM 681 N N . LEU A 1 88 ? 32.314 14.670 -24.742 1.00 53.50 88 LEU A N 1
ATOM 682 C CA . LEU A 1 88 ? 31.915 15.804 -25.577 1.00 53.50 88 LEU A CA 1
ATOM 683 C C . LEU A 1 88 ? 33.104 16.525 -26.237 1.00 53.50 88 LEU A C 1
ATOM 685 O O . LEU A 1 88 ? 33.944 17.088 -25.530 1.00 53.50 88 LEU A O 1
ATOM 689 N N . ASP A 1 89 ? 33.138 16.533 -27.565 1.00 43.56 89 ASP A N 1
ATOM 690 C CA . ASP A 1 89 ? 33.742 17.612 -28.346 1.00 43.56 89 ASP A CA 1
ATOM 691 C C . ASP A 1 89 ? 32.877 18.885 -28.307 1.00 43.56 89 ASP A C 1
ATOM 693 O O . ASP A 1 89 ? 31.632 18.789 -28.425 1.00 43.56 89 ASP A O 1
#

Solvent-accessible surface area (backbone atoms only — not comparable to full-atom values): 5709 Å² total; per-residue (Å²): 134,85,84,73,85,52,72,64,62,56,50,54,52,53,53,53,51,50,57,52,47,65,57,44,55,65,50,48,56,52,52,52,52,50,52,51,51,51,52,51,52,52,50,53,50,52,52,54,49,52,46,50,52,47,12,72,75,44,90,72,45,67,89,78,85,77,67,99,62,81,96,55,103,72,79,56,99,78,66,61,92,76,72,79,71,85,79,84,130

Foldseek 3Di:
DDDDDDPVNVVVVVVVVVVVCVVCVVVVVVVVVVVVVVVVVVVVVVVVVVQVVVCVVPVNDGDDPDDVDDPDPDDDPPPPVPPDDDDDD

Mean predicted aligned error: 12.71 Å

Sequence (89 aa):
MKRGFTLIELLVVIAIIAILAAILFPVFAQAREQARSTSCLSNTKQIGLSVKMYAQDWDEEYPNGTYPGPRNWEVNLDVDPYGAGPMLD

Secondary structure (DSSP, 8-state):
---PPPHHHHHHHHHHHHHHHHHHHHHHHHHHHHHHHHHHHHHHHHHHHHHHHHHHHTTTPPPP---SS---TT--TT--TT--PPP--

Radius of gyration: 28.91 Å; Cα contacts (8 Å, |Δi|>4): 12; chains: 1; bounding box: 50×32×83 Å

pLDDT: mean 82.31, std 17.71, range [43.56, 98.38]